Protein AF-A0A2W7B690-F1 (afdb_monomer_lite)

Foldseek 3Di:
DDDDPPPPPDPPVPPPPDQPQADLVLLLVLLVQLVVCVVVVHDNVVSNVSSVVSVVVSGDPPDDHPPVVSVVSSVVSNCVPPVPSVVD

pLDDT: mean 72.18, std 16.58, range [41.41, 90.56]

Radius of gyration: 17.73 Å; chains: 1; bounding box: 50×45×36 Å

Sequence (88 aa):
MKRIFLASLMAIAFTAPSYAAISNDDIQQAAKMYCNSLKSGQSKEEATKVADDYLSLKVNKGETVSYGEIRKQMRQSILSLCPDLVKQ

Secondary structure (DSSP, 8-state):
--------------------SS-HHHHHHHHHHHHHHHHTT--HHHHHHHHHHHHHHHS-TTS---HHHHHHHHHHHHHHH-HHHH--

Structure (mmCIF, N/CA/C/O backbone):
data_AF-A0A2W7B690-F1
#
_entry.id   AF-A0A2W7B690-F1
#
loop_
_atom_site.group_PDB
_atom_site.id
_atom_site.type_symbol
_atom_site.label_atom_id
_atom_site.label_alt_id
_atom_site.label_comp_id
_atom_site.label_asym_id
_atom_site.label_entity_id
_atom_site.label_seq_id
_atom_site.pdbx_PDB_ins_code
_atom_site.Cartn_x
_atom_site.Cartn_y
_atom_site.Cartn_z
_atom_site.occupancy
_atom_site.B_iso_or_equiv
_atom_site.auth_seq_id
_atom_site.auth_comp_id
_atom_site.auth_asym_id
_atom_site.auth_atom_id
_atom_site.pdbx_PDB_model_num
ATOM 1 N N . MET A 1 1 ? -31.998 38.907 -21.753 1.00 50.16 1 MET A N 1
ATOM 2 C CA . MET A 1 1 ? -31.529 37.878 -20.798 1.00 50.16 1 MET A CA 1
ATOM 3 C C . MET A 1 1 ? -30.850 36.756 -21.569 1.00 50.16 1 MET A C 1
ATOM 5 O O . MET A 1 1 ? -31.515 36.176 -22.414 1.00 50.16 1 MET A O 1
ATOM 9 N N . LYS A 1 2 ? -29.566 36.487 -21.298 1.00 45.91 2 LYS A N 1
ATOM 10 C CA . LYS A 1 2 ? -28.900 35.164 -21.324 1.00 45.91 2 LYS A CA 1
ATOM 11 C C . LYS A 1 2 ? -27.387 35.393 -21.248 1.00 45.91 2 LYS A C 1
ATOM 13 O O . LYS A 1 2 ? -26.735 35.672 -22.245 1.00 45.91 2 LYS A O 1
ATOM 18 N N . ARG A 1 3 ? -26.851 35.336 -20.027 1.00 52.97 3 ARG A N 1
ATOM 19 C CA . ARG A 1 3 ? -25.411 35.220 -19.775 1.00 52.97 3 ARG A CA 1
ATOM 20 C C . ARG A 1 3 ? -25.062 33.749 -19.976 1.00 52.97 3 ARG A C 1
ATOM 22 O O . ARG A 1 3 ? -25.467 32.928 -19.161 1.00 52.97 3 ARG A O 1
ATOM 29 N N . ILE A 1 4 ? -24.373 33.417 -21.061 1.00 56.59 4 ILE A N 1
ATOM 30 C CA . ILE A 1 4 ? -23.770 32.093 -21.228 1.00 56.59 4 ILE A CA 1
ATOM 31 C C . ILE A 1 4 ? -22.321 32.248 -20.779 1.00 56.59 4 ILE A C 1
ATOM 33 O O . ILE A 1 4 ? -21.471 32.732 -21.520 1.00 56.59 4 ILE A O 1
ATOM 37 N N . PHE A 1 5 ? -22.076 31.916 -19.513 1.00 43.69 5 PHE A N 1
ATOM 38 C CA . PHE A 1 5 ? -20.734 31.694 -18.995 1.00 43.69 5 PHE A CA 1
ATOM 39 C C . PHE A 1 5 ? -20.199 30.427 -19.665 1.00 43.69 5 PHE A C 1
ATOM 41 O O . PHE A 1 5 ? -20.547 29.315 -19.273 1.00 43.69 5 PHE A O 1
ATOM 48 N N . LEU A 1 6 ? -19.370 30.592 -20.695 1.00 46.34 6 LEU A N 1
ATOM 49 C CA . LEU A 1 6 ? -18.460 29.544 -21.139 1.00 46.34 6 LEU A CA 1
ATOM 50 C C . LEU A 1 6 ? -17.406 29.374 -20.043 1.00 46.34 6 LEU A C 1
ATOM 52 O O . LEU A 1 6 ? -16.368 30.033 -20.038 1.00 46.34 6 LEU A O 1
ATOM 56 N N . ALA A 1 7 ? -17.715 28.522 -19.066 1.00 48.44 7 ALA A N 1
ATOM 57 C CA . ALA A 1 7 ? -16.710 27.956 -18.189 1.00 48.44 7 ALA A CA 1
ATOM 58 C C . ALA A 1 7 ? -15.786 27.118 -19.077 1.00 48.44 7 ALA A C 1
ATOM 60 O O . ALA A 1 7 ? -16.136 26.015 -19.495 1.00 48.44 7 ALA A O 1
ATOM 61 N N . SER A 1 8 ? -14.640 27.704 -19.422 1.00 41.41 8 SER A N 1
ATOM 62 C CA . SER A 1 8 ? -13.522 27.012 -20.049 1.00 41.41 8 SER A CA 1
ATOM 63 C C . SER A 1 8 ? -13.058 25.949 -19.056 1.00 41.41 8 SER A C 1
ATOM 65 O O . SER A 1 8 ? -12.315 26.225 -18.114 1.00 41.41 8 SER A O 1
ATOM 67 N N . LEU A 1 9 ? -13.645 24.761 -19.185 1.00 50.41 9 LEU A N 1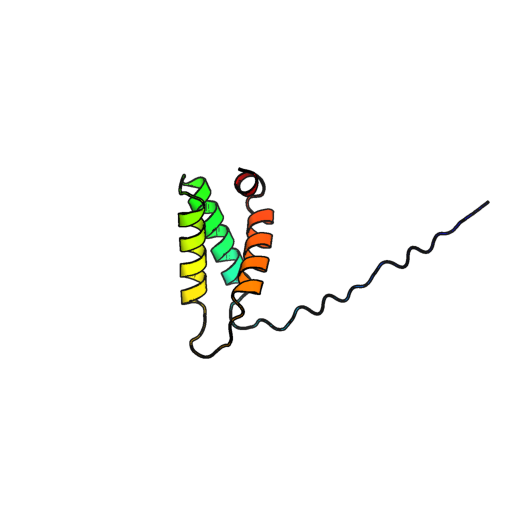
ATOM 68 C CA . LEU A 1 9 ? -13.323 23.589 -18.395 1.00 50.41 9 LEU A CA 1
ATOM 69 C C . LEU A 1 9 ? -11.858 23.284 -18.676 1.00 50.41 9 LEU A C 1
ATOM 71 O O . LEU A 1 9 ? -11.478 22.936 -19.792 1.00 50.41 9 LEU A O 1
ATOM 75 N N . MET A 1 10 ? -11.045 23.508 -17.649 1.00 43.28 10 MET A N 1
ATOM 76 C CA . MET A 1 10 ? -9.637 23.181 -17.619 1.00 43.28 10 MET A CA 1
ATOM 77 C C . MET A 1 10 ? -9.434 21.727 -18.038 1.00 43.28 10 MET A C 1
ATOM 79 O O . MET A 1 10 ? -9.554 20.810 -17.228 1.00 43.28 10 MET A O 1
ATOM 83 N N . ALA A 1 11 ? -9.060 21.515 -19.295 1.00 48.72 11 ALA A N 1
ATOM 84 C CA . ALA A 1 11 ? -8.318 20.334 -19.680 1.00 48.72 11 ALA A CA 1
ATOM 85 C C . ALA A 1 11 ? -6.882 20.538 -19.182 1.00 48.72 11 ALA A C 1
ATOM 87 O O . ALA A 1 11 ? -5.975 20.856 -19.948 1.00 48.72 11 ALA A O 1
ATOM 88 N N . ILE A 1 12 ? -6.676 20.385 -17.868 1.00 49.47 12 ILE A N 1
ATOM 89 C CA . ILE A 1 12 ? -5.360 19.984 -17.382 1.00 49.47 12 ILE A CA 1
ATOM 90 C C . ILE A 1 12 ? -5.203 18.573 -17.929 1.00 49.47 12 ILE A C 1
ATOM 92 O O . ILE A 1 12 ? -5.697 17.604 -17.354 1.00 49.47 12 ILE A O 1
ATOM 96 N N . ALA A 1 13 ? -4.575 18.476 -19.099 1.00 44.44 13 ALA A N 1
ATOM 97 C CA . ALA A 1 13 ? -3.920 17.263 -19.526 1.00 44.44 13 ALA A CA 1
ATOM 98 C C . ALA A 1 13 ? -2.898 16.959 -18.430 1.00 44.44 13 ALA A C 1
ATOM 100 O O . ALA A 1 13 ? -1.793 17.496 -18.417 1.00 44.44 13 ALA A O 1
ATOM 101 N N . PHE A 1 14 ? -3.324 16.179 -17.436 1.00 43.25 14 PHE A N 1
ATOM 102 C CA . PHE A 1 14 ? -2.445 15.600 -16.445 1.00 43.25 14 PHE A CA 1
ATOM 103 C C . PHE A 1 14 ? -1.606 14.598 -17.225 1.00 43.25 14 PHE A C 1
ATOM 105 O O . PHE A 1 14 ? -1.979 13.440 -17.397 1.00 43.25 14 PHE A O 1
ATOM 112 N N . THR A 1 15 ? -0.512 15.091 -17.803 1.00 44.81 15 THR A N 1
ATOM 113 C CA . THR A 1 15 ? 0.590 14.273 -18.279 1.00 44.81 15 THR A CA 1
ATOM 114 C C . THR A 1 15 ? 1.060 13.493 -17.063 1.00 44.81 15 THR A C 1
ATOM 116 O O . THR A 1 15 ? 1.836 14.002 -16.255 1.00 44.81 15 THR A O 1
ATOM 119 N N . ALA A 1 16 ? 0.499 12.296 -16.881 1.00 44.66 16 ALA A N 1
ATOM 120 C CA . ALA A 1 16 ? 0.988 11.330 -15.923 1.00 44.66 16 ALA A CA 1
ATOM 121 C C . ALA A 1 16 ? 2.469 11.128 -16.264 1.00 44.66 16 ALA A C 1
ATOM 123 O O . ALA A 1 16 ? 2.767 10.705 -17.386 1.00 44.66 16 ALA A O 1
ATOM 124 N N . PRO A 1 17 ? 3.408 11.498 -15.378 1.00 44.94 17 PRO A N 1
ATOM 125 C CA . PRO A 1 17 ? 4.803 11.237 -15.655 1.00 44.94 17 PRO A CA 1
ATOM 126 C C . PRO A 1 17 ? 4.957 9.720 -15.740 1.00 44.94 17 PRO A C 1
ATOM 128 O O . PRO A 1 17 ? 4.356 8.973 -14.967 1.00 44.94 17 PRO A O 1
ATOM 131 N N . SER A 1 18 ? 5.714 9.271 -16.730 1.00 43.47 18 SER A N 1
ATOM 132 C CA . SER A 1 18 ? 6.086 7.880 -16.937 1.00 43.47 18 SER A CA 1
ATOM 133 C C . SER A 1 18 ? 6.744 7.311 -15.673 1.00 43.47 18 SER A C 1
ATOM 135 O O . SER A 1 18 ? 7.933 7.520 -15.440 1.00 43.47 18 SER A O 1
ATOM 137 N N . TYR A 1 19 ? 5.974 6.596 -14.856 1.00 49.47 19 TYR A N 1
ATOM 138 C CA . TYR A 1 19 ? 6.464 5.803 -13.730 1.00 49.47 19 TYR A CA 1
ATOM 139 C C . TYR A 1 19 ? 6.213 4.338 -14.060 1.00 49.47 19 TYR A C 1
ATOM 141 O O . TYR A 1 19 ? 5.156 3.799 -13.754 1.00 49.47 19 TYR A O 1
ATOM 149 N N . ALA A 1 20 ? 7.163 3.711 -14.743 1.00 48.47 20 ALA A N 1
ATOM 150 C CA . ALA A 1 20 ? 7.033 2.333 -15.203 1.00 48.47 20 ALA A CA 1
ATOM 151 C C . ALA A 1 20 ? 8.047 1.402 -14.525 1.00 48.47 20 ALA A C 1
ATOM 153 O O . ALA A 1 20 ? 8.611 0.551 -15.192 1.00 48.47 20 ALA A O 1
ATOM 154 N N . ALA A 1 21 ? 8.270 1.568 -13.217 1.00 61.06 21 ALA A N 1
ATOM 155 C CA . ALA A 1 21 ? 9.078 0.623 -12.437 1.00 61.06 21 ALA A CA 1
ATOM 156 C C . ALA A 1 21 ? 8.242 -0.280 -11.512 1.00 61.06 21 ALA A C 1
ATOM 158 O O . ALA A 1 21 ? 8.646 -1.390 -11.186 1.00 61.06 21 ALA A O 1
ATOM 159 N N . ILE A 1 22 ? 7.052 0.176 -11.100 1.00 69.44 22 ILE A N 1
ATOM 160 C CA . ILE A 1 22 ? 6.074 -0.617 -10.345 1.00 69.44 22 ILE A CA 1
ATOM 161 C C . ILE A 1 22 ? 4.740 -0.531 -11.081 1.00 69.44 22 ILE A C 1
ATOM 163 O O . ILE A 1 22 ? 4.316 0.557 -11.475 1.00 69.44 22 ILE A O 1
ATOM 167 N N . SER A 1 23 ? 4.083 -1.674 -11.279 1.00 79.75 23 SER A N 1
ATOM 168 C CA . SER A 1 23 ? 2.783 -1.717 -11.944 1.00 79.75 23 SER A CA 1
ATOM 169 C C . SER A 1 23 ? 1.692 -1.060 -11.086 1.00 79.75 23 SER A C 1
ATOM 171 O O . SER A 1 23 ? 1.742 -1.079 -9.855 1.00 79.75 23 SER A O 1
ATOM 173 N N . ASN A 1 24 ? 0.665 -0.496 -11.726 1.00 80.06 24 ASN A N 1
ATOM 174 C CA . ASN A 1 24 ? -0.498 0.037 -11.006 1.00 80.06 24 ASN A CA 1
ATOM 175 C C . ASN A 1 24 ? -1.191 -1.069 -10.182 1.00 80.06 24 ASN A C 1
ATOM 177 O O . ASN A 1 24 ? -1.631 -0.825 -9.061 1.00 80.06 24 ASN A O 1
ATOM 181 N N . ASP A 1 25 ? -1.185 -2.308 -10.683 1.00 85.06 25 ASP A N 1
ATOM 182 C CA . ASP A 1 25 ? -1.702 -3.472 -9.960 1.00 85.06 25 ASP A CA 1
ATOM 183 C C . ASP A 1 25 ? -0.947 -3.720 -8.648 1.00 85.06 25 ASP A C 1
ATOM 185 O O . ASP A 1 25 ? -1.571 -3.960 -7.615 1.00 85.06 25 ASP A O 1
ATOM 189 N N . ASP A 1 26 ? 0.382 -3.587 -8.644 1.00 86.94 26 ASP A N 1
ATOM 190 C CA . ASP A 1 26 ? 1.187 -3.713 -7.426 1.00 86.94 26 ASP A CA 1
ATOM 191 C C . ASP A 1 26 ? 0.889 -2.587 -6.422 1.00 86.94 26 ASP A C 1
ATOM 193 O O . ASP A 1 26 ? 0.816 -2.833 -5.217 1.00 86.94 26 ASP A O 1
ATOM 197 N N . ILE A 1 27 ? 0.646 -1.362 -6.895 1.00 85.38 27 ILE A N 1
ATOM 198 C CA . ILE A 1 27 ? 0.264 -0.230 -6.034 1.00 85.38 27 ILE A CA 1
ATOM 199 C C . ILE A 1 27 ? -1.120 -0.461 -5.410 1.00 85.38 27 ILE A C 1
ATOM 201 O O . ILE A 1 27 ? -1.316 -0.224 -4.214 1.00 85.38 27 ILE A O 1
ATOM 205 N N . GLN A 1 28 ? -2.078 -0.970 -6.186 1.00 88.38 28 GLN A N 1
ATOM 206 C CA . GLN A 1 28 ? -3.399 -1.330 -5.672 1.00 88.38 28 GLN A CA 1
ATOM 207 C C . GLN A 1 28 ? -3.335 -2.506 -4.696 1.00 88.38 28 GLN A C 1
ATOM 209 O O . GLN A 1 28 ? -4.050 -2.514 -3.692 1.00 88.38 28 GLN A O 1
ATOM 214 N N . GLN A 1 29 ? -2.472 -3.488 -4.958 1.00 89.88 29 GLN A N 1
ATOM 215 C CA . GLN A 1 29 ? -2.234 -4.609 -4.057 1.00 89.88 29 GLN A CA 1
ATOM 216 C C . GLN A 1 29 ? -1.669 -4.115 -2.717 1.00 89.88 29 GLN A C 1
ATOM 218 O O . GLN A 1 29 ? -2.197 -4.483 -1.667 1.00 89.88 29 GLN A O 1
ATOM 223 N N . ALA A 1 30 ? -0.681 -3.215 -2.739 1.00 88.88 30 ALA A N 1
ATOM 224 C CA . ALA A 1 30 ? -0.125 -2.590 -1.538 1.00 88.88 30 ALA A CA 1
ATOM 225 C C . ALA A 1 30 ? -1.198 -1.825 -0.742 1.00 88.88 30 ALA A C 1
ATOM 227 O O . ALA A 1 30 ? -1.305 -1.972 0.477 1.00 88.88 30 ALA A O 1
ATOM 228 N N . ALA A 1 31 ? -2.069 -1.080 -1.430 1.00 88.88 31 ALA A N 1
ATOM 229 C CA . ALA A 1 31 ? -3.198 -0.391 -0.808 1.00 88.88 31 ALA A CA 1
ATOM 230 C C . ALA A 1 31 ? -4.219 -1.358 -0.178 1.00 88.88 31 ALA A C 1
ATOM 232 O O . ALA A 1 31 ? -4.723 -1.103 0.918 1.00 88.88 31 ALA A O 1
ATOM 233 N N . LYS A 1 32 ? -4.505 -2.497 -0.824 1.00 90.56 32 LYS A N 1
ATOM 234 C CA . LYS A 1 32 ? -5.350 -3.558 -0.246 1.00 90.56 32 LYS A CA 1
ATOM 235 C C . LYS A 1 32 ? -4.712 -4.177 0.994 1.00 90.56 32 LYS A C 1
ATOM 237 O O . LYS A 1 32 ? -5.415 -4.410 1.974 1.00 90.56 32 LYS A O 1
ATOM 242 N N . MET A 1 33 ? -3.402 -4.425 0.972 1.00 90.25 33 MET A N 1
ATOM 243 C CA . MET A 1 33 ? -2.673 -4.945 2.132 1.00 90.25 33 MET A CA 1
ATOM 244 C C . MET A 1 33 ? -2.738 -3.960 3.300 1.00 90.25 33 MET A C 1
ATOM 246 O O . MET A 1 33 ? -3.131 -4.360 4.390 1.00 90.25 33 MET A O 1
ATOM 250 N N . TYR A 1 34 ? -2.500 -2.670 3.048 1.00 89.81 34 TYR A N 1
ATOM 251 C CA . TYR A 1 34 ? -2.665 -1.604 4.040 1.00 89.81 34 TYR A CA 1
ATOM 252 C C . TYR A 1 34 ? -4.064 -1.614 4.679 1.00 89.81 34 TYR A C 1
ATOM 254 O O . TYR A 1 34 ? -4.220 -1.639 5.900 1.00 89.81 34 TYR A O 1
ATOM 262 N N . CYS A 1 35 ? -5.101 -1.650 3.842 1.00 89.44 35 CYS A N 1
ATOM 263 C CA . CYS A 1 35 ? -6.491 -1.756 4.270 1.00 89.44 35 CYS A CA 1
ATOM 264 C C . CYS A 1 35 ? -6.762 -2.991 5.138 1.00 89.44 35 CYS A C 1
ATOM 266 O O . CYS A 1 35 ? -7.437 -2.896 6.161 1.00 89.44 35 CYS A O 1
ATOM 268 N N . ASN A 1 36 ? -6.260 -4.155 4.727 1.00 90.31 36 ASN A N 1
ATOM 269 C CA . ASN A 1 36 ? -6.454 -5.406 5.452 1.00 90.31 36 ASN A CA 1
ATOM 270 C C . ASN A 1 36 ? -5.724 -5.401 6.797 1.00 90.31 36 ASN A C 1
ATOM 272 O O . ASN A 1 36 ? -6.287 -5.867 7.786 1.00 90.31 36 ASN A O 1
ATOM 276 N N . SER A 1 37 ? -4.521 -4.829 6.853 1.00 89.44 37 SER A N 1
ATOM 277 C CA . SER A 1 37 ? -3.771 -4.617 8.091 1.00 89.44 37 SER A CA 1
ATOM 278 C C . SER A 1 37 ? -4.566 -3.774 9.086 1.00 89.44 37 SER A C 1
ATOM 280 O O . SER A 1 37 ? -4.771 -4.199 10.222 1.00 89.44 37 SER A O 1
ATOM 282 N N . LEU A 1 38 ? -5.120 -2.641 8.643 1.00 88.12 38 LEU A N 1
ATOM 283 C CA . LEU A 1 38 ? -5.973 -1.803 9.491 1.00 88.12 38 LEU A CA 1
ATOM 284 C C . LEU A 1 38 ? -7.246 -2.526 9.950 1.00 88.12 38 LEU A C 1
ATOM 286 O O . LEU A 1 38 ? -7.604 -2.460 11.123 1.00 88.12 38 LEU A O 1
ATOM 290 N N . LYS A 1 39 ? -7.915 -3.267 9.057 1.00 87.12 39 LYS A N 1
ATOM 291 C CA . LYS A 1 39 ? -9.094 -4.080 9.415 1.00 87.12 39 LYS A CA 1
ATOM 292 C C . LYS A 1 39 ? -8.772 -5.186 10.418 1.00 87.12 39 LYS A C 1
ATOM 294 O O . LYS A 1 39 ? -9.642 -5.568 11.193 1.00 87.12 39 LYS A O 1
ATOM 299 N N . SER A 1 40 ? -7.538 -5.681 10.409 1.00 88.75 40 SER A N 1
ATOM 300 C CA . SER A 1 40 ? -7.053 -6.699 11.346 1.00 88.75 40 SER A CA 1
ATOM 301 C C . SER A 1 40 ? -6.672 -6.114 12.712 1.00 88.75 40 SER A C 1
ATOM 303 O O . SER A 1 40 ? -6.224 -6.853 13.582 1.00 88.75 40 SER A O 1
ATOM 305 N N . GLY A 1 41 ? -6.839 -4.801 12.910 1.00 86.88 41 GLY A N 1
ATOM 306 C CA . GLY A 1 41 ? -6.500 -4.109 14.152 1.00 86.88 41 GLY A CA 1
ATOM 307 C C . GLY A 1 41 ? -5.026 -3.722 14.269 1.00 86.88 41 GLY A C 1
ATOM 308 O O . GLY A 1 41 ? -4.600 -3.324 15.350 1.00 86.88 41 GLY A O 1
ATOM 309 N N . GLN A 1 42 ? -4.243 -3.827 13.187 1.00 88.75 42 GLN A N 1
ATOM 310 C CA . GLN A 1 42 ? -2.864 -3.336 13.186 1.00 88.75 42 GLN A CA 1
ATOM 311 C C . GLN A 1 42 ? -2.834 -1.809 13.209 1.00 88.75 42 GLN A C 1
ATOM 313 O O . GLN A 1 42 ? -3.743 -1.131 12.717 1.00 88.75 42 GLN A O 1
ATOM 318 N N . SER A 1 43 ? -1.751 -1.258 13.748 1.00 88.25 43 SER A N 1
ATOM 319 C CA . SER A 1 43 ? -1.524 0.182 13.724 1.00 88.25 43 SER A CA 1
ATOM 320 C C . SER A 1 43 ? -1.325 0.690 12.290 1.00 88.25 43 SER A C 1
ATOM 322 O O . SER A 1 43 ? -0.895 -0.033 11.38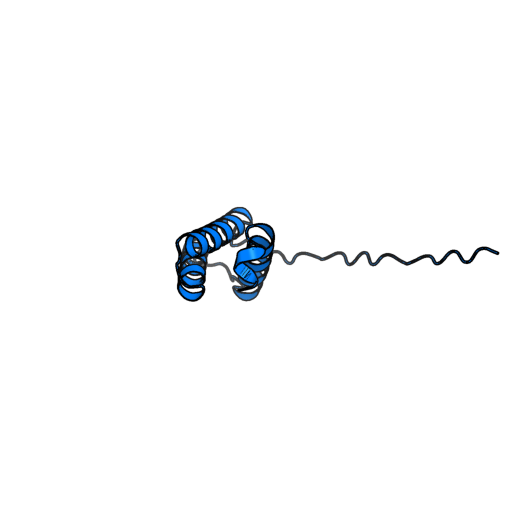7 1.00 88.25 43 SER A O 1
ATOM 324 N N . LYS A 1 44 ? -1.582 1.985 12.071 1.00 85.06 44 LYS A N 1
ATOM 325 C CA . LYS A 1 44 ? -1.294 2.648 10.786 1.00 85.06 44 LYS A CA 1
ATOM 326 C C . LYS A 1 44 ? 0.168 2.520 10.376 1.00 85.06 44 LYS A C 1
ATOM 328 O O . LYS A 1 44 ? 0.460 2.466 9.183 1.00 85.06 44 LYS A O 1
ATOM 333 N N . GLU A 1 45 ? 1.073 2.495 11.345 1.00 87.62 45 GLU A N 1
ATOM 334 C CA . GLU A 1 45 ? 2.510 2.401 11.114 1.00 87.62 45 GLU A CA 1
ATOM 335 C C . GLU A 1 45 ? 2.896 1.003 10.616 1.00 87.62 45 GLU A C 1
ATOM 337 O O . GLU A 1 45 ? 3.562 0.883 9.589 1.00 87.62 45 GLU A O 1
ATOM 342 N N . GLU A 1 46 ? 2.363 -0.051 11.240 1.00 88.44 46 GLU A N 1
ATOM 343 C CA . GLU A 1 46 ? 2.523 -1.433 10.771 1.00 88.44 46 GLU A CA 1
ATOM 344 C C . GLU A 1 46 ? 1.883 -1.652 9.399 1.00 88.44 46 GLU A C 1
ATOM 346 O O . GLU A 1 46 ? 2.514 -2.226 8.515 1.00 88.44 46 GLU A O 1
ATOM 351 N N . ALA A 1 47 ? 0.667 -1.143 9.180 1.00 88.50 47 ALA A N 1
ATOM 352 C CA . ALA A 1 47 ? -0.002 -1.226 7.885 1.00 88.50 47 ALA A CA 1
ATOM 353 C C . ALA A 1 47 ? 0.804 -0.520 6.779 1.00 88.50 47 ALA A C 1
ATOM 355 O O . ALA A 1 47 ? 0.930 -1.039 5.669 1.00 88.50 47 ALA A O 1
ATOM 356 N N . THR A 1 48 ? 1.382 0.651 7.085 1.00 85.88 48 THR A N 1
ATOM 357 C CA . THR A 1 48 ? 2.257 1.387 6.156 1.00 85.88 48 THR A CA 1
ATOM 358 C C . THR A 1 48 ? 3.506 0.577 5.851 1.00 85.88 48 THR A C 1
ATOM 360 O O . THR A 1 48 ? 3.868 0.444 4.687 1.00 85.88 48 THR A O 1
ATOM 363 N N . LYS A 1 49 ? 4.131 -0.004 6.879 1.00 87.88 49 LYS A N 1
ATOM 364 C CA . LYS A 1 49 ? 5.330 -0.827 6.728 1.00 87.88 49 LYS A CA 1
ATOM 365 C C . LYS A 1 49 ? 5.075 -2.042 5.838 1.00 87.88 49 LYS A C 1
ATOM 367 O O . LYS A 1 49 ? 5.850 -2.283 4.926 1.00 87.88 49 LYS A O 1
ATOM 372 N N . VAL A 1 50 ? 3.965 -2.754 6.037 1.00 89.00 50 VAL A N 1
ATOM 373 C CA . VAL A 1 50 ? 3.582 -3.909 5.204 1.00 89.00 50 VAL A CA 1
ATOM 374 C C . VAL A 1 50 ? 3.435 -3.517 3.728 1.00 89.00 50 VAL A C 1
ATOM 376 O O . VAL A 1 50 ? 3.894 -4.240 2.843 1.00 89.00 50 VAL A O 1
ATOM 379 N N . ALA A 1 51 ? 2.810 -2.371 3.452 1.00 87.12 51 ALA A N 1
ATOM 380 C CA . ALA A 1 51 ? 2.638 -1.880 2.090 1.00 87.12 51 ALA A CA 1
ATOM 381 C C . ALA A 1 51 ? 3.966 -1.409 1.462 1.00 87.12 51 ALA A C 1
ATOM 383 O O . ALA A 1 51 ? 4.251 -1.739 0.311 1.00 87.12 51 ALA A O 1
ATOM 384 N N . ASP A 1 52 ? 4.796 -0.690 2.223 1.00 84.06 52 ASP A N 1
ATOM 385 C CA . ASP A 1 52 ? 6.118 -0.224 1.787 1.00 84.06 52 ASP A CA 1
ATOM 386 C C . ASP A 1 52 ? 7.090 -1.401 1.560 1.00 84.06 52 ASP A C 1
ATOM 388 O O . ASP A 1 52 ? 7.840 -1.387 0.582 1.00 84.06 52 ASP A O 1
ATOM 392 N N . ASP A 1 53 ? 7.044 -2.446 2.391 1.00 87.44 53 ASP A N 1
ATOM 393 C CA . ASP A 1 53 ? 7.831 -3.675 2.223 1.00 87.44 53 ASP A CA 1
ATOM 394 C C . ASP A 1 53 ? 7.430 -4.402 0.928 1.00 87.44 53 ASP A C 1
ATOM 396 O O . ASP A 1 53 ? 8.293 -4.798 0.141 1.00 87.44 53 ASP A O 1
ATOM 400 N N . TYR A 1 54 ? 6.123 -4.517 0.651 1.00 86.69 54 TYR A N 1
ATOM 401 C CA . TYR A 1 54 ? 5.623 -5.094 -0.602 1.00 86.69 54 TYR A CA 1
ATOM 402 C C . TYR A 1 54 ? 6.113 -4.312 -1.827 1.00 86.69 54 TYR A C 1
ATOM 404 O O . TYR A 1 54 ? 6.613 -4.903 -2.784 1.00 86.69 54 TYR A O 1
ATOM 412 N N . LEU A 1 55 ? 6.012 -2.981 -1.794 1.00 82.00 55 LEU A N 1
ATOM 413 C CA . LEU A 1 55 ? 6.460 -2.129 -2.896 1.00 82.00 55 LEU A CA 1
ATOM 414 C C . LEU A 1 55 ? 7.977 -2.210 -3.089 1.00 82.00 55 LEU A C 1
ATOM 416 O O . LEU A 1 55 ? 8.438 -2.304 -4.222 1.00 82.00 55 LEU A O 1
ATOM 420 N N . SER A 1 56 ? 8.745 -2.258 -2.000 1.00 79.81 56 SER A N 1
ATOM 421 C CA . SER A 1 56 ? 10.209 -2.373 -2.036 1.00 79.81 56 SER A CA 1
ATOM 422 C C . SER A 1 56 ? 10.685 -3.687 -2.665 1.00 79.81 56 SER A C 1
ATOM 424 O O . SER A 1 56 ? 11.721 -3.703 -3.326 1.00 79.81 56 SER A O 1
ATOM 426 N N . LEU A 1 57 ? 9.923 -4.779 -2.522 1.00 80.44 57 LEU A N 1
ATOM 427 C CA . LEU A 1 57 ? 10.197 -6.055 -3.200 1.00 80.44 57 LEU A CA 1
ATOM 428 C C . LEU A 1 57 ? 9.907 -6.011 -4.707 1.00 80.44 57 LEU A C 1
ATOM 430 O O . LEU A 1 57 ? 10.451 -6.818 -5.459 1.00 80.44 57 LEU A O 1
ATOM 434 N N . LYS A 1 58 ? 9.034 -5.097 -5.140 1.00 77.06 58 LYS A N 1
ATOM 435 C CA . LYS A 1 58 ? 8.616 -4.939 -6.540 1.00 77.06 58 LYS A CA 1
ATOM 436 C C . LYS A 1 58 ? 9.461 -3.935 -7.312 1.00 77.06 58 LYS A C 1
ATOM 438 O O . LYS A 1 58 ? 9.430 -3.947 -8.537 1.00 77.06 58 LYS A O 1
ATOM 443 N N . VAL A 1 59 ? 10.244 -3.109 -6.619 1.00 72.69 59 VAL A N 1
ATOM 444 C CA . VAL A 1 59 ? 11.238 -2.242 -7.253 1.00 72.69 59 VAL A CA 1
ATOM 445 C C . VAL A 1 59 ? 12.335 -3.098 -7.888 1.00 72.69 59 VAL A C 1
ATOM 447 O O . VAL A 1 59 ? 13.130 -3.730 -7.190 1.00 72.69 59 VAL A O 1
ATOM 450 N N . ASN A 1 60 ? 12.421 -3.086 -9.219 1.00 64.25 60 ASN A N 1
ATOM 451 C CA . ASN A 1 60 ? 13.552 -3.684 -9.920 1.00 64.25 60 ASN A CA 1
ATOM 452 C C . ASN A 1 60 ? 14.848 -2.938 -9.570 1.00 64.25 60 ASN A C 1
ATOM 454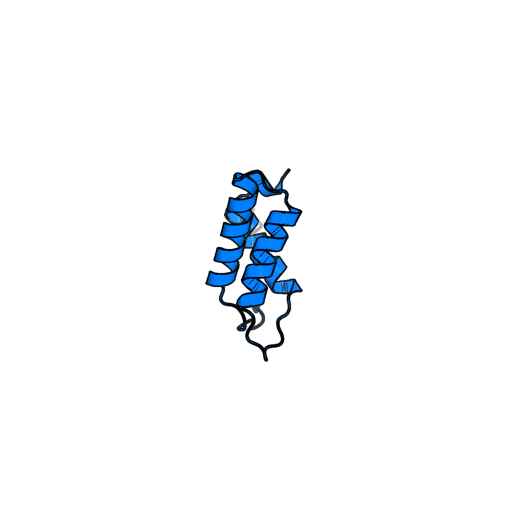 O O . ASN A 1 60 ? 14.941 -1.712 -9.674 1.00 64.25 60 ASN A O 1
ATOM 458 N N . LYS A 1 61 ? 15.880 -3.695 -9.172 1.00 56.81 61 LYS A N 1
ATOM 459 C CA . LYS A 1 61 ? 17.223 -3.166 -8.888 1.00 56.81 61 LYS A CA 1
ATOM 460 C C . LYS A 1 61 ? 17.831 -2.605 -10.177 1.00 56.81 61 LYS A C 1
ATOM 462 O O . LYS A 1 61 ? 18.404 -3.347 -10.965 1.00 56.81 61 LYS A O 1
ATOM 467 N N . GLY A 1 62 ? 17.693 -1.300 -10.384 1.00 55.97 62 GLY A N 1
ATOM 468 C CA . GLY A 1 62 ? 18.207 -0.599 -11.563 1.00 55.97 62 GLY A CA 1
ATOM 469 C C . GLY A 1 62 ? 17.335 0.571 -12.011 1.00 55.97 62 GLY A C 1
ATOM 470 O O . GLY A 1 62 ? 17.821 1.442 -12.726 1.00 55.97 62 GLY A O 1
ATOM 471 N N . GLU A 1 63 ? 16.082 0.635 -11.558 1.00 61.16 63 GLU A N 1
ATOM 472 C CA . GLU A 1 63 ? 15.171 1.719 -11.919 1.00 61.16 63 GLU A CA 1
ATOM 473 C C . GLU A 1 63 ? 15.134 2.814 -10.855 1.00 61.16 63 GLU A C 1
ATOM 475 O O . GLU A 1 63 ? 15.112 2.565 -9.647 1.00 61.16 63 GLU A O 1
ATOM 480 N N . THR A 1 64 ? 15.132 4.066 -11.312 1.00 58.00 64 THR A N 1
ATOM 481 C CA . THR A 1 64 ? 15.011 5.231 -10.438 1.00 58.00 64 THR A CA 1
ATOM 482 C C . THR A 1 64 ? 13.558 5.362 -10.000 1.00 58.00 64 THR A C 1
ATOM 484 O O . THR A 1 64 ? 12.725 5.971 -10.669 1.00 58.00 64 THR A O 1
ATOM 487 N N . VAL A 1 65 ? 13.231 4.742 -8.871 1.00 63.00 65 VAL A N 1
ATOM 488 C CA . VAL A 1 65 ? 11.875 4.752 -8.332 1.00 63.00 65 VAL A CA 1
ATOM 489 C C . VAL A 1 65 ? 11.650 5.992 -7.473 1.00 63.00 65 VAL A C 1
ATOM 491 O O . VAL A 1 65 ? 12.252 6.155 -6.412 1.00 63.00 65 VAL A O 1
ATOM 494 N N . SER A 1 66 ? 10.743 6.870 -7.910 1.00 71.31 66 SER A N 1
ATOM 495 C CA . SER A 1 66 ? 10.272 7.980 -7.076 1.00 71.31 66 SER A CA 1
ATOM 496 C C . SER A 1 66 ? 9.262 7.468 -6.049 1.00 71.31 66 SER A C 1
ATOM 498 O O . SER A 1 66 ? 8.053 7.438 -6.290 1.00 71.31 66 SER A O 1
ATOM 500 N N . TYR A 1 67 ? 9.760 7.083 -4.872 1.00 70.25 67 TYR A N 1
ATOM 501 C CA . TYR A 1 67 ? 8.929 6.646 -3.743 1.00 70.25 67 TYR A CA 1
ATOM 502 C C . TYR A 1 67 ? 7.866 7.680 -3.336 1.00 70.25 67 TYR A C 1
ATOM 504 O O . TYR A 1 67 ? 6.801 7.311 -2.843 1.00 70.25 67 TYR A O 1
ATOM 512 N N . GLY A 1 68 ? 8.121 8.973 -3.570 1.00 74.50 68 GLY A N 1
ATOM 513 C CA . GLY A 1 68 ? 7.159 10.041 -3.292 1.00 74.50 68 GLY A CA 1
ATOM 514 C C . GLY A 1 68 ? 5.863 9.904 -4.096 1.00 74.50 68 GLY A C 1
ATOM 515 O O . GLY A 1 68 ? 4.775 10.008 -3.525 1.00 74.50 68 GLY A O 1
ATOM 516 N N . GLU A 1 69 ? 5.959 9.609 -5.395 1.00 74.50 69 GLU A N 1
ATOM 517 C CA . GLU A 1 69 ? 4.770 9.505 -6.249 1.00 74.50 69 GLU A CA 1
ATOM 518 C C . GLU A 1 69 ? 4.040 8.171 -6.050 1.00 74.50 69 GLU A C 1
ATOM 520 O O . GLU A 1 69 ? 2.810 8.147 -6.013 1.00 74.50 69 GLU A O 1
ATOM 525 N N . ILE A 1 70 ? 4.769 7.076 -5.805 1.00 77.19 70 ILE A N 1
ATOM 526 C CA . ILE A 1 70 ? 4.158 5.783 -5.452 1.00 77.19 70 ILE A CA 1
ATOM 527 C C . ILE A 1 70 ? 3.327 5.910 -4.180 1.00 77.19 70 ILE A C 1
ATOM 529 O O . ILE A 1 70 ? 2.176 5.479 -4.152 1.00 77.19 70 ILE A O 1
ATOM 533 N N . ARG A 1 71 ? 3.853 6.568 -3.139 1.00 77.94 71 ARG A N 1
ATOM 534 C CA . ARG A 1 71 ? 3.082 6.815 -1.913 1.00 77.94 71 ARG A CA 1
ATOM 535 C C . ARG A 1 71 ? 1.834 7.648 -2.174 1.00 77.94 71 ARG A C 1
ATOM 537 O O . ARG A 1 71 ? 0.806 7.417 -1.540 1.00 77.94 71 ARG A O 1
ATOM 544 N N . LYS A 1 72 ? 1.893 8.606 -3.100 1.00 82.62 72 LYS A N 1
ATOM 545 C CA . LYS A 1 72 ? 0.734 9.421 -3.479 1.00 82.62 72 LYS A CA 1
ATOM 546 C C . LYS A 1 72 ? -0.336 8.588 -4.192 1.00 82.62 72 LYS A C 1
ATOM 548 O O . LYS A 1 72 ? -1.498 8.663 -3.797 1.00 82.62 72 LYS A O 1
ATOM 553 N N . GLN A 1 73 ? 0.046 7.744 -5.152 1.00 83.00 73 GLN A N 1
ATOM 554 C CA . GLN A 1 73 ? -0.879 6.827 -5.834 1.00 83.00 73 GLN A CA 1
ATOM 555 C C . GLN A 1 73 ? -1.450 5.762 -4.886 1.00 83.00 73 GLN A C 1
ATOM 557 O O . GLN A 1 73 ? -2.647 5.468 -4.911 1.00 83.00 73 GLN A O 1
ATOM 562 N N . MET A 1 74 ? -0.621 5.232 -3.984 1.00 83.75 74 MET A N 1
ATOM 563 C CA . MET A 1 74 ? -1.056 4.291 -2.956 1.00 83.75 74 MET A CA 1
ATOM 564 C C . MET A 1 74 ? -2.076 4.944 -2.021 1.00 83.75 74 MET A C 1
ATOM 566 O O . MET A 1 74 ? -3.133 4.371 -1.784 1.00 83.75 74 MET A O 1
ATOM 570 N N . ARG A 1 75 ? -1.830 6.174 -1.548 1.00 83.44 75 ARG A N 1
ATOM 571 C CA . ARG A 1 75 ? -2.800 6.926 -0.733 1.00 83.44 75 ARG A CA 1
ATOM 572 C C . ARG A 1 75 ? -4.121 7.151 -1.459 1.00 83.44 75 ARG A C 1
ATOM 574 O O . ARG A 1 75 ? -5.168 6.976 -0.846 1.00 83.44 75 ARG A O 1
ATOM 581 N N . GLN A 1 76 ? -4.092 7.502 -2.745 1.00 84.06 76 GLN A N 1
ATOM 582 C CA . GLN A 1 76 ? -5.312 7.621 -3.553 1.00 84.06 76 GLN A CA 1
ATOM 583 C C . GLN A 1 76 ? -6.076 6.291 -3.619 1.00 84.06 76 GLN A C 1
ATOM 585 O O . GLN A 1 76 ? -7.289 6.267 -3.419 1.00 84.06 76 GLN A O 1
ATOM 590 N N . SER A 1 77 ? -5.361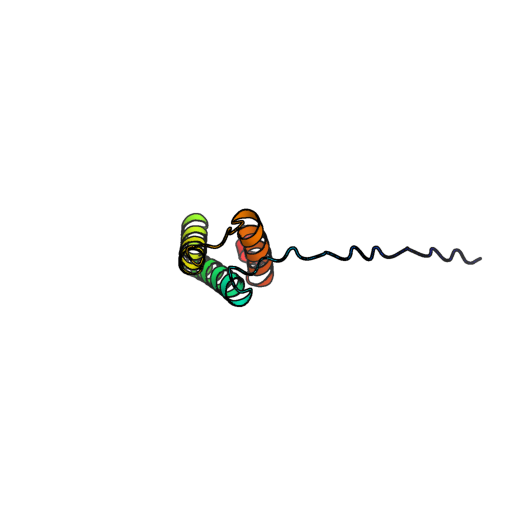 5.181 -3.812 1.00 84.94 77 SER A N 1
ATOM 591 C CA . SER A 1 77 ? -5.948 3.837 -3.825 1.00 84.94 77 SER A CA 1
ATOM 592 C C . SER A 1 77 ? -6.536 3.452 -2.462 1.00 84.94 77 SER A C 1
ATOM 594 O O . SER A 1 77 ? -7.648 2.936 -2.398 1.00 84.94 77 SER A O 1
ATOM 596 N N . ILE A 1 78 ? -5.848 3.763 -1.358 1.00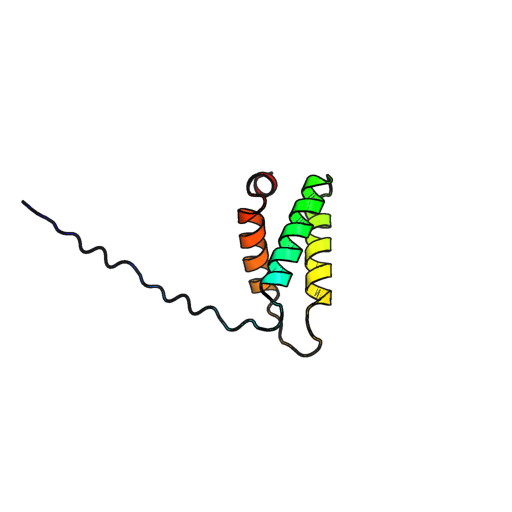 83.81 78 ILE A N 1
ATOM 597 C CA . ILE A 1 78 ? -6.336 3.525 0.010 1.00 83.81 78 ILE A CA 1
ATOM 598 C C . ILE A 1 78 ? -7.601 4.348 0.284 1.00 83.81 78 ILE A C 1
ATOM 600 O O . ILE A 1 78 ? -8.567 3.811 0.817 1.00 83.81 78 ILE A O 1
ATOM 604 N N . LEU A 1 79 ? -7.630 5.628 -0.105 1.00 82.62 79 LEU A N 1
ATOM 605 C CA . LEU A 1 79 ? -8.813 6.485 0.042 1.00 82.62 79 LEU A CA 1
ATOM 606 C C . LEU A 1 79 ? -10.021 5.940 -0.729 1.00 82.62 79 LEU A C 1
ATOM 608 O O . LEU A 1 79 ? -11.148 6.086 -0.266 1.00 82.62 79 LEU A O 1
ATOM 612 N N . SER A 1 80 ? -9.790 5.298 -1.877 1.00 81.38 80 SER A N 1
ATOM 613 C CA . SER A 1 80 ? -10.850 4.644 -2.649 1.00 81.38 80 SER A CA 1
ATOM 614 C C . SER A 1 80 ? -11.298 3.311 -2.043 1.00 81.38 80 SER A C 1
ATOM 616 O O . SER A 1 80 ? -12.475 2.976 -2.133 1.00 81.38 80 SER A O 1
ATOM 618 N N . LEU A 1 81 ? -10.377 2.524 -1.481 1.00 80.31 81 LEU A N 1
ATOM 619 C CA . LEU A 1 81 ? -10.658 1.174 -0.978 1.00 80.31 81 LEU A CA 1
ATOM 620 C C . LEU A 1 81 ? -11.206 1.173 0.454 1.00 80.31 81 LEU A C 1
ATOM 622 O O . LEU A 1 81 ? -12.024 0.322 0.799 1.00 80.31 81 LEU A O 1
ATOM 626 N N . CYS A 1 82 ? -10.738 2.099 1.291 1.00 78.19 82 CYS A N 1
ATOM 627 C CA . CYS A 1 82 ? -11.059 2.172 2.715 1.00 78.19 82 CYS A CA 1
ATOM 628 C C . CYS A 1 82 ? -11.161 3.623 3.214 1.00 78.19 82 CYS A C 1
ATOM 630 O O . CYS A 1 82 ? -10.393 4.021 4.097 1.00 78.19 82 CYS A O 1
ATOM 632 N N . PRO A 1 83 ? -12.111 4.423 2.698 1.00 73.38 83 PRO A N 1
ATOM 633 C CA . PRO A 1 83 ? -12.259 5.828 3.084 1.00 73.38 83 PRO A CA 1
ATOM 634 C C . PRO A 1 83 ? -12.484 6.019 4.592 1.00 73.38 83 PRO A C 1
ATOM 636 O O . PRO A 1 83 ? -12.030 7.010 5.164 1.00 73.38 83 PRO A O 1
ATOM 639 N N . ASP A 1 84 ? -13.141 5.058 5.246 1.00 72.19 84 ASP A N 1
ATOM 640 C CA . ASP A 1 84 ? -13.506 5.134 6.665 1.00 72.19 84 ASP A CA 1
ATOM 641 C C . ASP A 1 84 ? -12.322 4.886 7.611 1.00 72.19 84 ASP A C 1
ATOM 643 O O . ASP A 1 84 ? -12.296 5.403 8.725 1.00 72.19 84 ASP A O 1
ATOM 647 N N . LEU A 1 85 ? -11.309 4.142 7.156 1.00 63.97 85 LEU A N 1
ATOM 648 C CA . LEU A 1 85 ? -10.126 3.801 7.956 1.00 63.97 85 LEU A CA 1
ATOM 649 C C . LEU A 1 85 ? -9.043 4.890 7.911 1.00 63.97 85 LEU A C 1
ATOM 651 O O . LEU A 1 85 ? -8.184 4.947 8.787 1.00 63.97 85 LEU A O 1
ATOM 655 N N . VAL A 1 86 ? -9.090 5.780 6.914 1.00 60.38 86 VAL A N 1
ATOM 656 C CA . VAL A 1 86 ? -8.128 6.888 6.764 1.00 60.38 86 VAL A CA 1
ATOM 657 C C . VAL A 1 86 ? -8.513 8.111 7.608 1.00 60.38 86 VAL A C 1
ATOM 659 O O . VAL A 1 86 ? -7.659 8.948 7.882 1.00 60.38 86 VAL A O 1
ATOM 662 N N . LYS A 1 87 ? -9.781 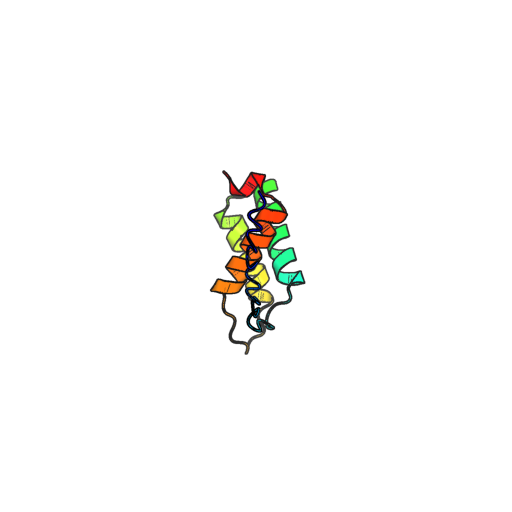8.217 8.031 1.00 58.09 87 LYS A N 1
ATOM 663 C CA . LYS A 1 87 ? -10.309 9.354 8.812 1.00 58.09 87 LYS A CA 1
ATOM 664 C C . LYS A 1 87 ? -10.122 9.242 10.331 1.00 58.09 87 LYS A C 1
ATOM 666 O O . LYS A 1 87 ? -10.405 10.218 11.023 1.00 58.09 87 LYS A O 1
ATOM 671 N N . GLN A 1 88 ? -9.708 8.079 10.839 1.00 48.50 88 GLN A N 1
ATOM 672 C CA . GLN A 1 88 ? -9.252 7.930 12.232 1.00 48.50 88 GLN A CA 1
ATOM 673 C C . GLN A 1 88 ? -7.869 8.558 12.406 1.00 48.50 88 GLN A C 1
ATOM 675 O O . GLN A 1 88 ? -7.266 8.456 13.491 1.00 48.50 88 GLN A O 1
#